Protein AF-A0A1V5TRN1-F1 (afdb_monomer_lite)

Radius of gyration: 13.3 Å; chains: 1; bounding box: 21×24×41 Å

Foldseek 3Di:
DDDDVQKDWDWDDDPFFIKIKIFHQAQAKDKDAAPDQPDKDWPDWQPWDADPRMTIHHHGIMTIITRDGRPPDDPDD

Secondary structure (DSSP, 8-state):
-EEETTEEEEEEEETTEEEEEEEE-SSS-EEEEPTT-SS-EEEEESSEEEETTEEEE-TTEEEEEEEEE--------

Structure (mmCIF, N/CA/C/O backbone):
data_AF-A0A1V5TRN1-F1
#
_entry.id   AF-A0A1V5TRN1-F1
#
loop_
_atom_site.group_PDB
_atom_site.id
_atom_site.type_symbol
_atom_site.label_atom_id
_atom_site.label_alt_id
_atom_site.label_comp_id
_atom_site.label_asym_id
_atom_site.label_entity_id
_atom_site.label_seq_id
_atom_site.pdbx_PDB_ins_code
_atom_site.Cartn_x
_atom_site.Cartn_y
_atom_site.Cartn_z
_atom_site.occupancy
_atom_site.B_iso_or_equiv
_atom_site.auth_seq_id
_atom_site.auth_comp_id
_atom_site.auth_asym_id
_atom_site.auth_atom_id
_atom_site.pdbx_PDB_model_num
ATOM 1 N N . MET A 1 1 ? -13.055 -2.214 -0.912 1.00 68.19 1 MET A N 1
ATOM 2 C CA . MET A 1 1 ? -11.893 -2.745 -1.652 1.00 68.19 1 MET A CA 1
ATOM 3 C C . MET A 1 1 ? -11.811 -1.971 -2.950 1.00 68.19 1 MET A C 1
ATOM 5 O O . MET A 1 1 ? -12.84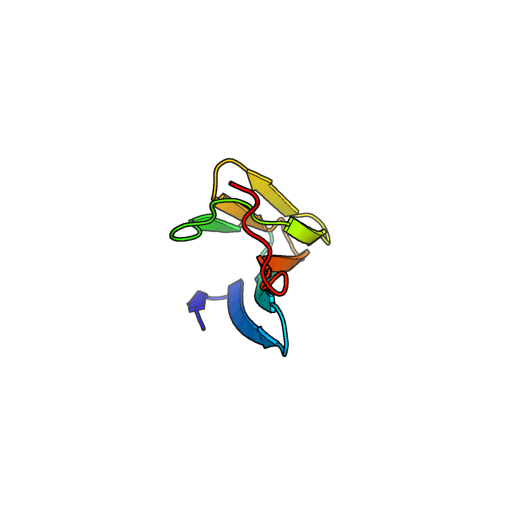3 -1.800 -3.582 1.00 68.19 1 MET A O 1
ATOM 9 N N . PHE A 1 2 ? -10.635 -1.456 -3.283 1.00 79.31 2 PHE A N 1
ATOM 10 C CA . PHE A 1 2 ? -10.326 -0.775 -4.535 1.00 79.31 2 PHE A CA 1
ATOM 11 C C . PHE A 1 2 ? -9.175 -1.539 -5.186 1.00 79.31 2 PHE A C 1
ATOM 13 O O . PHE A 1 2 ? -8.192 -1.840 -4.514 1.00 79.31 2 PHE A O 1
ATOM 20 N N . ALA A 1 3 ? -9.314 -1.896 -6.455 1.00 83.12 3 ALA A N 1
ATOM 21 C CA . ALA A 1 3 ? -8.255 -2.520 -7.229 1.00 83.12 3 ALA A CA 1
ATOM 22 C C . ALA A 1 3 ? -8.237 -1.873 -8.612 1.00 83.12 3 ALA A C 1
ATOM 24 O O . ALA A 1 3 ? -9.298 -1.663 -9.200 1.00 83.12 3 ALA A O 1
ATOM 25 N N . ASP A 1 4 ? -7.045 -1.551 -9.094 1.00 82.56 4 ASP A N 1
ATOM 26 C CA . ASP A 1 4 ? -6.807 -0.956 -10.404 1.00 82.56 4 ASP A CA 1
ATOM 27 C C . ASP A 1 4 ? -5.567 -1.615 -11.011 1.00 82.56 4 ASP A C 1
ATOM 29 O O . ASP A 1 4 ? -4.438 -1.343 -10.601 1.00 82.56 4 ASP A O 1
ATOM 33 N N . GLY A 1 5 ? -5.798 -2.554 -11.931 1.00 87.81 5 GLY A N 1
ATOM 34 C CA . GLY A 1 5 ? -4.749 -3.363 -12.546 1.00 87.81 5 GLY A CA 1
ATOM 35 C C . GLY A 1 5 ? -3.911 -4.130 -11.519 1.00 87.81 5 GLY A C 1
ATOM 36 O O . GLY A 1 5 ? -4.387 -5.061 -10.872 1.00 87.81 5 GLY A O 1
ATOM 37 N N . ASP A 1 6 ? -2.649 -3.732 -11.404 1.00 92.62 6 ASP A N 1
ATOM 38 C CA . ASP A 1 6 ? -1.611 -4.293 -10.535 1.00 92.62 6 ASP A CA 1
ATOM 39 C C . ASP A 1 6 ? -1.540 -3.633 -9.145 1.00 92.62 6 ASP A C 1
ATOM 41 O O . ASP A 1 6 ? -0.662 -3.948 -8.340 1.00 92.62 6 ASP A O 1
ATOM 45 N N . PHE A 1 7 ? -2.478 -2.740 -8.833 1.00 94.19 7 PHE A N 1
ATOM 46 C CA . PHE A 1 7 ? -2.620 -2.117 -7.526 1.00 94.19 7 PHE A CA 1
ATOM 47 C C . PHE A 1 7 ? -3.889 -2.591 -6.813 1.00 94.19 7 PHE A C 1
ATOM 49 O O . PHE A 1 7 ? -4.969 -2.655 -7.401 1.00 94.19 7 PHE A O 1
ATOM 56 N N . GLY A 1 8 ? -3.782 -2.862 -5.511 1.00 93.50 8 GLY A N 1
ATOM 57 C CA . GLY A 1 8 ? -4.917 -3.243 -4.677 1.00 93.50 8 GLY A CA 1
ATOM 58 C C . GLY A 1 8 ? -4.862 -2.614 -3.294 1.00 93.50 8 GLY A C 1
ATOM 59 O O . GLY A 1 8 ? -3.826 -2.618 -2.636 1.00 93.50 8 GLY A O 1
ATOM 60 N N . ALA A 1 9 ? -6.002 -2.118 -2.821 1.00 92.62 9 ALA A N 1
ATOM 61 C CA . ALA A 1 9 ? -6.164 -1.603 -1.474 1.00 92.62 9 ALA A CA 1
ATOM 62 C C . ALA A 1 9 ? -7.504 -2.018 -0.854 1.00 92.62 9 ALA A C 1
ATOM 64 O O . ALA A 1 9 ? -8.565 -2.021 -1.487 1.00 92.62 9 ALA A O 1
ATOM 65 N N . PHE A 1 10 ? -7.490 -2.355 0.429 1.00 91.81 10 PHE A N 1
ATOM 66 C CA . PHE A 1 10 ? -8.701 -2.685 1.168 1.00 91.81 10 PHE A CA 1
ATOM 67 C C . PHE A 1 10 ? -8.588 -2.268 2.625 1.00 91.81 10 PHE A C 1
ATOM 69 O O . PHE A 1 10 ? -7.506 -2.228 3.204 1.00 91.81 10 PHE A O 1
ATOM 76 N N . THR A 1 11 ? -9.735 -1.970 3.227 1.00 91.56 11 THR A N 1
ATOM 77 C CA . THR A 1 11 ? -9.812 -1.677 4.651 1.00 91.56 11 THR A CA 1
ATOM 78 C C . THR A 1 11 ? -10.182 -2.921 5.447 1.00 91.56 11 THR A C 1
ATOM 80 O O . THR A 1 11 ? -10.881 -3.816 4.961 1.00 91.56 11 THR A O 1
ATOM 83 N N . ARG A 1 12 ? -9.718 -2.983 6.693 1.00 91.38 12 ARG A N 1
ATOM 84 C CA . ARG A 1 12 ? -10.111 -3.993 7.677 1.00 91.38 12 ARG A CA 1
ATOM 85 C C . ARG A 1 12 ? -10.481 -3.311 8.979 1.00 91.38 12 ARG A C 1
ATOM 87 O O . ARG A 1 12 ? -9.686 -2.559 9.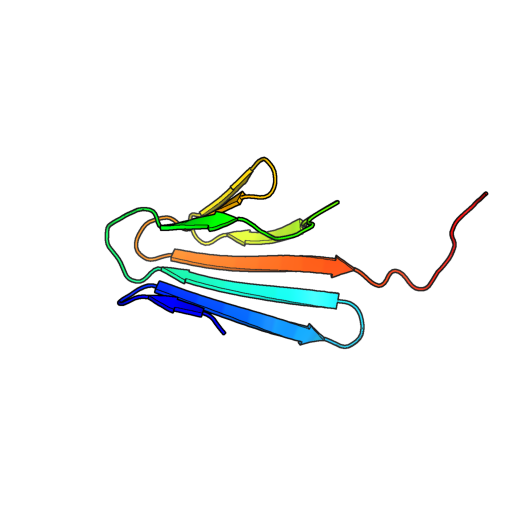534 1.00 91.38 12 ARG A O 1
ATOM 94 N N . ALA A 1 13 ? -11.678 -3.608 9.470 1.00 90.31 13 ALA A N 1
ATOM 95 C CA . ALA A 1 13 ? -12.036 -3.317 10.847 1.00 90.31 13 ALA A CA 1
ATOM 96 C C . ALA A 1 13 ? -11.390 -4.373 11.754 1.00 90.31 13 ALA A C 1
ATOM 98 O O . ALA A 1 13 ? -11.552 -5.577 11.541 1.00 90.31 13 ALA A O 1
ATOM 99 N N . CYS A 1 14 ? -10.642 -3.911 12.746 1.00 86.88 14 CYS A N 1
ATOM 100 C CA . CYS A 1 14 ? -10.046 -4.707 13.810 1.00 86.88 14 CYS A CA 1
ATOM 101 C C . CYS A 1 14 ? -10.637 -4.242 15.155 1.00 86.88 14 CYS A C 1
ATOM 103 O O . CYS A 1 14 ? -11.171 -3.136 15.220 1.00 86.88 14 CYS A O 1
ATOM 105 N N . PRO A 1 15 ? -10.523 -5.024 16.246 1.00 86.44 15 PRO A N 1
ATOM 106 C CA . PRO A 1 15 ? -11.227 -4.748 17.506 1.00 86.44 15 PRO A CA 1
ATOM 107 C C . PRO A 1 15 ? -11.032 -3.360 18.147 1.00 86.44 15 PRO A C 1
ATOM 109 O O . PRO A 1 15 ? -11.776 -3.032 19.061 1.00 86.44 15 PRO A O 1
ATOM 112 N N . ARG A 1 16 ? -10.050 -2.554 17.717 1.00 86.06 16 ARG A N 1
ATOM 113 C CA . ARG A 1 16 ? -9.800 -1.183 18.216 1.00 86.06 16 ARG A CA 1
ATOM 114 C C . ARG A 1 16 ? -9.262 -0.219 17.160 1.00 86.06 16 ARG A C 1
ATOM 116 O O . ARG A 1 16 ? -8.800 0.867 17.485 1.00 86.06 16 ARG A O 1
ATOM 123 N N . GLN A 1 17 ? -9.233 -0.640 15.904 1.00 87.69 17 GLN A N 1
ATOM 124 C CA . GLN A 1 17 ? -8.593 0.146 14.862 1.00 87.69 17 GLN A CA 1
ATOM 125 C C . GLN A 1 17 ? -9.171 -0.198 13.505 1.00 87.69 17 GLN A C 1
ATOM 127 O O . GLN A 1 17 ? -9.640 -1.315 13.267 1.00 87.69 17 GLN A O 1
ATOM 132 N N . LYS A 1 18 ? -9.082 0.756 12.593 1.00 89.50 18 LYS A N 1
ATOM 133 C CA . LYS A 1 18 ? -9.374 0.545 11.186 1.00 89.50 18 LYS A CA 1
ATOM 134 C C . LYS A 1 18 ? -8.064 0.595 10.426 1.00 89.50 18 LYS A C 1
ATOM 136 O O . LYS A 1 18 ? -7.349 1.585 10.493 1.00 89.50 18 LYS A O 1
ATOM 141 N N . LEU A 1 19 ? -7.749 -0.478 9.715 1.00 90.81 19 LEU A N 1
ATOM 142 C CA . LEU A 1 19 ? -6.548 -0.562 8.898 1.00 90.81 19 LEU A CA 1
ATOM 143 C C . LEU A 1 19 ? -6.889 -0.359 7.431 1.00 90.81 19 LEU A C 1
ATOM 145 O O . LEU A 1 19 ? -7.938 -0.805 6.967 1.00 90.81 19 LEU A O 1
ATOM 149 N N . LEU A 1 20 ? -5.965 0.243 6.702 1.00 91.62 20 LEU A N 1
ATOM 150 C CA . LEU A 1 20 ? -5.850 0.187 5.259 1.00 91.62 20 LEU A CA 1
ATOM 151 C C . LEU A 1 20 ? -4.632 -0.665 4.916 1.00 91.62 20 LEU A C 1
ATOM 153 O O . LEU A 1 20 ? -3.526 -0.396 5.377 1.00 91.62 20 LEU A O 1
ATOM 157 N N . VAL A 1 21 ? -4.847 -1.672 4.083 1.00 93.19 21 VAL A N 1
ATOM 158 C CA . VAL A 1 21 ? -3.785 -2.472 3.481 1.00 93.19 21 VAL A CA 1
ATOM 159 C C . VAL A 1 21 ? -3.726 -2.101 2.011 1.00 93.19 21 VAL A C 1
ATOM 161 O O . VAL A 1 21 ? -4.757 -2.135 1.339 1.00 93.19 21 VAL A O 1
ATOM 164 N N . ALA A 1 22 ? -2.542 -1.742 1.525 1.00 93.88 22 ALA A N 1
ATOM 165 C CA . ALA A 1 22 ? -2.293 -1.428 0.125 1.00 93.88 22 ALA A CA 1
ATOM 166 C C . ALA A 1 22 ? -1.100 -2.237 -0.386 1.00 93.88 22 ALA A C 1
ATOM 168 O O . ALA A 1 22 ? -0.105 -2.386 0.321 1.00 93.88 22 ALA A O 1
ATOM 169 N N . ALA A 1 23 ? -1.203 -2.749 -1.605 1.00 95.00 23 ALA A N 1
ATOM 170 C CA . ALA A 1 23 ? -0.139 -3.449 -2.303 1.00 95.00 23 ALA A CA 1
ATOM 171 C C . ALA A 1 23 ? -0.032 -2.898 -3.725 1.00 95.00 23 ALA A C 1
ATOM 173 O O . ALA A 1 23 ? -1.033 -2.783 -4.436 1.00 95.00 23 ALA A O 1
ATOM 174 N N . ASN A 1 24 ? 1.188 -2.552 -4.119 1.00 95.75 24 ASN A N 1
ATOM 175 C CA . ASN A 1 24 ? 1.528 -2.089 -5.450 1.00 95.75 24 ASN A CA 1
ATOM 176 C C . ASN A 1 24 ? 2.446 -3.113 -6.112 1.00 95.75 24 ASN A C 1
ATOM 178 O O . ASN A 1 24 ? 3.612 -3.224 -5.741 1.00 95.75 24 ASN A O 1
ATOM 182 N N . CYS A 1 25 ? 1.922 -3.836 -7.095 1.00 95.75 25 CYS A N 1
ATOM 183 C CA . CYS A 1 25 ? 2.675 -4.808 -7.882 1.00 95.75 25 CYS A CA 1
ATOM 184 C C . CYS A 1 25 ? 3.179 -4.228 -9.216 1.00 95.75 25 CYS A C 1
ATOM 186 O O . CYS A 1 25 ? 3.619 -4.995 -10.069 1.00 95.75 25 CYS A O 1
ATOM 188 N N . SER A 1 26 ? 3.104 -2.905 -9.400 1.00 94.19 26 SER A N 1
ATOM 189 C CA . SER A 1 26 ? 3.638 -2.202 -10.571 1.00 94.19 26 SER A CA 1
ATOM 190 C C . SER A 1 26 ? 5.085 -1.747 -10.362 1.00 94.19 26 SER A C 1
ATOM 192 O O . SER A 1 26 ? 5.576 -1.670 -9.232 1.00 94.19 26 SER A O 1
ATOM 194 N N . ASP A 1 27 ? 5.745 -1.372 -11.457 1.00 95.12 27 ASP A N 1
ATOM 195 C CA . ASP A 1 27 ? 7.059 -0.718 -11.471 1.00 95.12 27 ASP A CA 1
ATOM 196 C C . ASP A 1 27 ? 7.001 0.802 -11.217 1.00 95.12 27 ASP A C 1
ATOM 198 O O . ASP A 1 27 ? 8.030 1.479 -11.201 1.00 95.12 27 ASP A O 1
ATOM 202 N N . SER A 1 28 ? 5.801 1.339 -11.000 1.00 94.12 28 SER A N 1
ATOM 203 C CA . SER A 1 28 ? 5.519 2.767 -10.906 1.00 94.12 28 SER A CA 1
ATOM 204 C C . SER A 1 28 ? 4.951 3.121 -9.532 1.00 94.12 28 SER A C 1
ATOM 206 O O . SER A 1 28 ? 4.365 2.288 -8.846 1.00 94.12 28 SER A O 1
ATOM 208 N N . VAL A 1 29 ? 5.097 4.372 -9.088 1.00 94.38 29 VAL A N 1
ATOM 209 C CA . VAL A 1 29 ? 4.475 4.817 -7.827 1.00 94.38 29 VAL A CA 1
ATOM 210 C C . VAL A 1 29 ? 2.959 4.915 -8.008 1.00 94.38 29 VAL A C 1
ATOM 212 O O . VAL A 1 29 ? 2.476 5.550 -8.945 1.00 94.38 29 VAL A O 1
ATOM 215 N N . ARG A 1 30 ? 2.198 4.342 -7.072 1.00 93.62 30 ARG A N 1
ATOM 216 C CA . ARG A 1 30 ? 0.737 4.483 -7.006 1.00 93.62 30 ARG A CA 1
ATOM 217 C C . ARG A 1 30 ? 0.363 5.409 -5.861 1.00 93.62 30 ARG A C 1
ATOM 219 O O . ARG A 1 30 ? 0.811 5.210 -4.734 1.00 93.62 30 ARG A O 1
ATOM 226 N N . ALA A 1 31 ? -0.466 6.413 -6.142 1.00 91.50 31 ALA A N 1
ATOM 227 C CA . ALA A 1 31 ? -0.872 7.398 -5.148 1.00 91.50 31 ALA A CA 1
ATOM 228 C C . ALA A 1 31 ? -2.386 7.595 -5.109 1.00 91.50 31 ALA A C 1
ATOM 230 O O . ALA A 1 31 ? -3.031 7.741 -6.146 1.00 91.50 31 ALA A O 1
ATOM 231 N N . PHE A 1 32 ? -2.951 7.663 -3.906 1.00 88.75 32 PHE A N 1
ATOM 232 C CA . PHE A 1 32 ? -4.387 7.853 -3.704 1.00 88.75 32 PHE A CA 1
ATOM 233 C C . PHE A 1 32 ? -4.663 8.615 -2.405 1.00 88.75 32 PHE A C 1
ATOM 235 O O . PHE A 1 32 ? -3.883 8.565 -1.454 1.00 88.75 32 PHE A O 1
ATOM 242 N N . GLY A 1 33 ? -5.751 9.384 -2.398 1.00 87.50 33 GLY A N 1
ATOM 243 C CA . GLY A 1 33 ? -6.166 10.162 -1.232 1.00 87.50 33 GLY A CA 1
ATOM 244 C C . GLY A 1 33 ? -6.870 9.294 -0.194 1.00 87.50 33 GLY A C 1
ATOM 245 O O . GLY A 1 33 ? -7.597 8.364 -0.547 1.00 87.50 33 GLY A O 1
ATOM 246 N N . LEU A 1 34 ? -6.678 9.624 1.079 1.00 82.25 34 LEU A N 1
ATOM 247 C CA . LEU A 1 34 ? -7.459 9.084 2.182 1.00 82.25 34 LEU A CA 1
ATOM 248 C C . LEU A 1 34 ? -8.565 10.083 2.513 1.00 82.25 34 LEU A C 1
ATOM 250 O O . LEU A 1 34 ? -8.252 11.209 2.910 1.00 82.25 34 LEU A O 1
ATOM 254 N N . PRO A 1 35 ? -9.845 9.715 2.343 1.00 63.69 35 PRO A N 1
ATOM 255 C CA . PRO A 1 35 ? -10.919 10.554 2.835 1.00 63.69 35 PRO A CA 1
ATOM 256 C C . PRO A 1 35 ? -10.778 10.621 4.361 1.00 63.69 35 PRO A C 1
ATOM 258 O O . PRO A 1 35 ? -10.865 9.598 5.034 1.00 63.69 35 PRO A O 1
ATOM 261 N N . GLU A 1 36 ? -10.514 11.825 4.871 1.00 59.47 36 GLU A N 1
ATOM 262 C CA . GLU A 1 36 ? -10.641 12.185 6.291 1.00 59.47 36 GLU A CA 1
ATOM 263 C C . GLU A 1 36 ? -9.573 11.644 7.252 1.00 59.47 36 GLU A C 1
ATOM 265 O O . GLU A 1 36 ? -9.864 11.404 8.420 1.00 59.47 36 GLU A O 1
ATOM 270 N N . CYS A 1 37 ? -8.312 11.506 6.828 1.00 60.41 37 CYS A N 1
ATOM 271 C CA . CYS A 1 37 ? -7.284 11.133 7.801 1.00 60.41 37 CYS A CA 1
ATOM 272 C C . CYS A 1 37 ? -6.803 12.317 8.655 1.00 60.41 37 CYS A C 1
ATOM 274 O O . CYS A 1 37 ? -5.819 12.978 8.327 1.00 60.41 37 CYS A O 1
ATOM 276 N N . GLY A 1 38 ? -7.492 12.560 9.774 1.00 57.91 38 GLY A N 1
ATOM 277 C CA . GLY A 1 38 ? -7.099 13.519 10.818 1.00 57.91 38 GLY A CA 1
ATOM 278 C C . GLY A 1 38 ? -5.877 13.097 11.652 1.00 57.91 38 GLY A C 1
ATOM 279 O O . GLY A 1 38 ? -5.478 13.828 12.553 1.00 57.91 38 GLY A O 1
ATOM 280 N N . GLY A 1 39 ? -5.282 11.935 11.358 1.00 65.19 39 GLY A N 1
ATOM 281 C CA . GLY A 1 39 ? -4.124 11.381 12.059 1.00 65.19 39 GLY A CA 1
ATOM 282 C C . GLY A 1 39 ? -3.875 9.924 11.669 1.00 65.19 39 GLY A C 1
ATOM 283 O O . GLY A 1 39 ? -4.176 9.019 12.437 1.00 65.19 39 GLY A O 1
ATOM 284 N N . CYS A 1 40 ? -3.363 9.690 10.458 1.00 77.62 40 CYS A N 1
ATOM 285 C CA . CYS A 1 40 ? -2.993 8.347 10.000 1.00 77.62 40 CYS A CA 1
ATOM 286 C C . CYS A 1 40 ? -1.637 7.938 10.569 1.00 77.62 40 CYS A C 1
ATOM 288 O O . CYS A 1 40 ? -0.667 8.679 10.410 1.00 77.62 40 CYS A O 1
ATOM 290 N N . ASN A 1 41 ? -1.535 6.719 11.099 1.00 85.94 41 ASN A N 1
ATOM 291 C CA . ASN A 1 41 ? -0.251 6.145 11.498 1.00 85.94 41 ASN A CA 1
ATOM 292 C C . ASN A 1 41 ? 0.190 5.077 10.499 1.00 85.94 41 ASN A C 1
ATOM 294 O O . ASN A 1 41 ? -0.525 4.111 10.228 1.00 85.94 41 ASN A O 1
ATOM 298 N N . VAL A 1 42 ? 1.398 5.219 9.959 1.00 87.25 42 VAL A N 1
ATOM 299 C CA . VAL A 1 42 ? 2.007 4.180 9.123 1.00 87.25 42 VAL A CA 1
ATOM 300 C C . VAL A 1 42 ? 2.559 3.092 10.038 1.00 87.25 42 VAL A C 1
ATOM 302 O O . VAL A 1 42 ? 3.538 3.311 10.745 1.00 87.25 42 VAL A O 1
ATOM 305 N N . LEU A 1 43 ? 1.928 1.918 10.030 1.00 87.81 43 LEU A N 1
ATOM 306 C CA . LEU A 1 43 ? 2.363 0.776 10.841 1.00 87.81 43 LEU A CA 1
ATOM 307 C C . LEU A 1 43 ? 3.462 -0.027 10.140 1.00 87.81 43 LEU A C 1
ATOM 309 O O . LEU A 1 43 ? 4.360 -0.559 10.786 1.00 87.81 43 LEU A O 1
ATOM 313 N N . MET A 1 44 ? 3.383 -0.127 8.811 1.00 87.69 44 MET A N 1
ATOM 314 C CA . MET A 1 44 ? 4.381 -0.789 7.976 1.00 87.69 44 MET A CA 1
ATOM 315 C C . MET A 1 44 ? 4.452 -0.101 6.616 1.00 87.69 44 MET A C 1
ATOM 317 O O . MET A 1 44 ? 3.423 0.108 5.972 1.00 87.69 44 MET A O 1
ATOM 321 N N . ALA A 1 45 ? 5.669 0.197 6.167 1.00 83.56 45 ALA A N 1
ATOM 322 C CA . ALA A 1 45 ? 5.935 0.748 4.847 1.00 83.56 45 ALA A CA 1
ATOM 323 C C . ALA A 1 45 ? 7.090 0.001 4.180 1.00 83.56 45 ALA A C 1
ATOM 325 O O . ALA A 1 45 ? 8.258 0.303 4.410 1.00 83.56 45 ALA A O 1
ATOM 326 N N . GLY A 1 46 ? 6.764 -0.954 3.312 1.00 83.56 46 GLY A N 1
ATOM 327 C CA . GLY A 1 46 ? 7.739 -1.645 2.469 1.00 83.56 46 GLY A CA 1
ATOM 328 C C . GLY A 1 46 ? 8.181 -0.815 1.260 1.00 83.56 46 GLY A C 1
ATOM 329 O O . GLY A 1 46 ? 8.255 -1.368 0.173 1.00 83.56 46 GLY A O 1
ATOM 330 N N . GLY A 1 47 ? 8.410 0.496 1.422 1.00 86.38 47 GLY A N 1
ATOM 331 C CA . GLY A 1 47 ? 8.767 1.410 0.323 1.00 86.38 47 GLY A CA 1
ATOM 332 C C . GLY A 1 47 ? 7.688 2.429 -0.059 1.00 86.38 47 GLY A C 1
ATOM 333 O O . GLY A 1 47 ? 7.593 2.814 -1.221 1.00 86.38 47 GLY A O 1
ATOM 334 N N . GLY A 1 48 ? 6.863 2.865 0.894 1.00 90.56 48 GLY A N 1
ATOM 335 C CA . GLY A 1 48 ? 5.865 3.912 0.670 1.00 90.56 48 GLY A CA 1
ATOM 336 C C . GLY A 1 48 ? 5.802 4.936 1.801 1.00 90.56 48 GLY A C 1
ATOM 337 O O . GLY A 1 48 ? 6.407 4.743 2.855 1.00 90.56 48 GLY A O 1
ATOM 338 N N . SER A 1 49 ? 5.069 6.023 1.587 1.00 91.50 49 SER A N 1
ATOM 339 C CA . SER A 1 49 ? 4.880 7.105 2.558 1.00 91.50 49 SER A CA 1
ATOM 340 C C . SER A 1 49 ? 3.420 7.554 2.618 1.00 91.50 49 SER A C 1
ATOM 342 O O . SER A 1 49 ? 2.600 7.223 1.757 1.00 91.50 49 SER A O 1
ATOM 344 N N . VAL A 1 50 ? 3.079 8.290 3.677 1.00 89.56 50 VAL A N 1
ATOM 345 C CA . VAL A 1 50 ? 1.806 9.008 3.787 1.00 89.56 50 VAL A CA 1
ATOM 346 C C . VAL A 1 50 ? 2.122 10.468 4.056 1.00 89.56 50 VAL A C 1
ATOM 348 O O . VAL A 1 50 ? 2.763 10.789 5.052 1.00 89.56 50 VAL A O 1
ATOM 351 N N . GLU A 1 51 ? 1.676 11.349 3.168 1.00 86.88 51 GLU A N 1
ATOM 352 C CA . GLU A 1 51 ? 1.965 12.782 3.224 1.00 86.88 51 GLU A CA 1
ATOM 353 C C . GLU A 1 51 ? 0.687 13.557 2.906 1.00 86.88 51 GLU A C 1
ATOM 355 O O . GLU A 1 51 ? 0.028 13.295 1.899 1.00 86.88 51 GLU A O 1
ATOM 360 N N . ASN A 1 52 ? 0.317 14.506 3.772 1.00 84.56 52 ASN A N 1
ATOM 361 C CA . ASN A 1 52 ? -0.840 15.391 3.578 1.00 84.56 52 ASN A CA 1
ATOM 362 C C . ASN A 1 52 ? -2.147 14.645 3.227 1.00 84.56 52 ASN A C 1
ATOM 364 O O . ASN A 1 52 ? -2.876 15.037 2.317 1.00 84.56 52 ASN A O 1
ATOM 368 N N . GLY A 1 53 ? -2.427 13.533 3.919 1.00 84.31 53 GLY A N 1
ATOM 369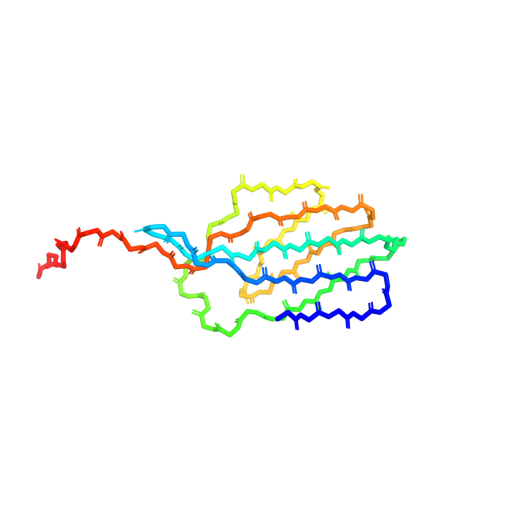 C CA . GLY A 1 53 ? -3.631 12.723 3.691 1.00 84.31 53 GLY A CA 1
ATOM 370 C C . GLY A 1 53 ? -3.604 11.886 2.407 1.00 84.31 53 GLY A C 1
ATOM 371 O O . GLY A 1 53 ? -4.632 11.347 2.001 1.00 84.31 53 GLY A O 1
ATOM 372 N N . ARG A 1 54 ? -2.445 11.755 1.755 1.00 88.62 54 ARG A N 1
ATOM 373 C CA . ARG A 1 54 ? -2.260 10.945 0.551 1.00 88.62 54 ARG A CA 1
ATOM 374 C C . ARG A 1 54 ? -1.285 9.810 0.816 1.00 88.62 54 ARG A C 1
ATOM 376 O O . ARG A 1 54 ? -0.245 10.017 1.430 1.00 88.62 54 ARG A O 1
ATOM 383 N N . VAL A 1 55 ? -1.620 8.617 0.340 1.00 90.19 55 VAL A N 1
ATOM 384 C CA . VAL A 1 55 ? -0.730 7.453 0.370 1.00 90.19 55 VAL A CA 1
ATOM 385 C C . VAL A 1 55 ? 0.070 7.418 -0.919 1.00 90.19 55 VAL A C 1
ATOM 387 O O . VAL A 1 55 ? -0.508 7.569 -1.994 1.00 90.19 55 VAL A O 1
ATOM 390 N N . PHE A 1 56 ? 1.369 7.167 -0.804 1.00 93.06 56 PHE A N 1
ATOM 391 C CA . PHE A 1 56 ? 2.286 6.917 -1.908 1.00 93.06 56 PHE A CA 1
ATOM 392 C C . PHE A 1 56 ? 2.884 5.523 -1.728 1.00 93.06 56 PHE A C 1
ATOM 394 O O . PHE A 1 56 ? 3.726 5.308 -0.862 1.00 93.06 56 PHE A O 1
ATOM 401 N N . CYS A 1 57 ? 2.438 4.561 -2.529 1.00 94.56 57 CYS A N 1
ATOM 402 C CA . CYS A 1 57 ? 2.949 3.196 -2.515 1.00 94.56 57 CYS A CA 1
ATOM 403 C C . CYS A 1 57 ? 4.001 3.065 -3.624 1.00 94.56 57 CYS A C 1
ATOM 405 O O . CYS A 1 57 ? 3.663 3.160 -4.807 1.00 94.56 57 CYS A O 1
ATOM 407 N N . GLY A 1 58 ? 5.274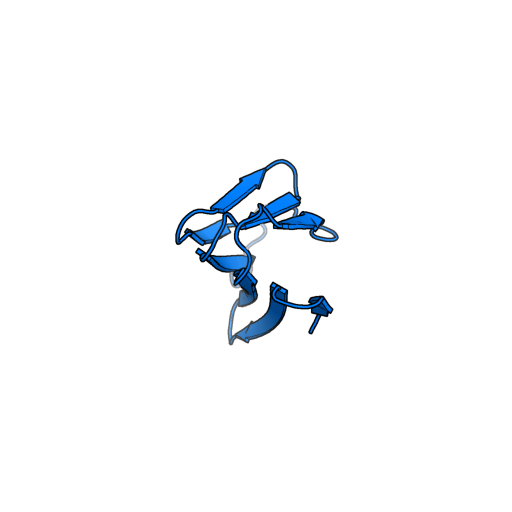 2.881 -3.263 1.00 95.88 58 GLY A N 1
ATOM 408 C CA . GLY A 1 58 ? 6.360 2.730 -4.233 1.00 95.88 58 GLY A CA 1
ATOM 409 C C . GLY A 1 58 ? 6.241 1.462 -5.090 1.00 95.88 58 GLY A C 1
ATOM 410 O O . GLY A 1 58 ? 5.368 0.627 -4.832 1.00 95.88 58 GLY A O 1
ATOM 411 N N . PRO A 1 59 ? 7.093 1.301 -6.112 1.00 96.06 59 PRO A N 1
ATOM 412 C CA . PRO A 1 59 ? 7.116 0.103 -6.949 1.00 96.06 59 PRO A CA 1
ATOM 413 C C . PRO A 1 59 ? 7.304 -1.176 -6.126 1.00 96.06 59 PRO A C 1
ATOM 415 O O . PRO A 1 59 ? 8.107 -1.182 -5.193 1.00 96.06 59 PRO A O 1
ATOM 418 N N . TYR A 1 60 ? 6.589 -2.247 -6.476 1.00 95.75 60 TYR A N 1
ATOM 419 C CA . TYR A 1 60 ? 6.699 -3.570 -5.839 1.00 95.75 60 TYR A CA 1
ATOM 420 C C . TYR A 1 60 ? 6.691 -3.537 -4.295 1.00 95.75 60 TYR A C 1
ATOM 422 O O . TYR A 1 60 ? 7.508 -4.186 -3.640 1.00 95.75 60 TYR A O 1
ATOM 430 N N . SER A 1 61 ? 5.774 -2.764 -3.707 1.00 95.38 61 SER A N 1
ATOM 431 C CA . SER A 1 61 ? 5.714 -2.506 -2.261 1.00 95.38 61 SER A CA 1
ATOM 432 C C . SER A 1 61 ? 4.353 -2.827 -1.644 1.00 95.38 61 SER A C 1
ATOM 434 O O . SER A 1 61 ? 3.345 -2.984 -2.334 1.00 95.38 61 SER A O 1
ATOM 436 N N . ALA A 1 62 ? 4.315 -2.893 -0.312 1.00 95.00 62 ALA A N 1
ATOM 437 C CA . ALA A 1 62 ? 3.080 -2.980 0.455 1.00 95.00 62 ALA A CA 1
ATOM 438 C C . ALA A 1 62 ? 3.120 -2.069 1.685 1.00 95.00 62 ALA A C 1
ATOM 440 O O . ALA A 1 62 ? 4.182 -1.806 2.262 1.00 95.00 62 ALA A O 1
ATOM 441 N N . MET A 1 63 ? 1.943 -1.606 2.097 1.00 94.38 63 MET A N 1
ATOM 442 C CA . MET A 1 63 ? 1.754 -0.734 3.248 1.00 94.38 63 MET A CA 1
ATOM 443 C C . MET A 1 63 ? 0.590 -1.199 4.117 1.00 94.38 63 MET A C 1
ATOM 445 O O . MET A 1 63 ? -0.438 -1.663 3.616 1.00 94.38 63 MET A O 1
ATOM 449 N N . ILE A 1 64 ? 0.742 -1.002 5.426 1.00 93.94 64 ILE A N 1
ATOM 450 C CA . ILE A 1 64 ? -0.339 -1.109 6.407 1.00 93.94 64 ILE A CA 1
ATOM 451 C C . ILE A 1 64 ? -0.419 0.222 7.146 1.00 93.94 64 ILE A C 1
ATOM 453 O O . ILE A 1 64 ? 0.549 0.657 7.772 1.00 93.94 64 ILE A O 1
ATOM 457 N N . ILE A 1 65 ? -1.579 0.864 7.064 1.00 91.62 65 ILE A N 1
ATOM 458 C CA . ILE A 1 65 ? -1.838 2.191 7.623 1.00 91.62 65 ILE A CA 1
ATOM 459 C C . ILE A 1 65 ? -3.014 2.076 8.592 1.00 91.62 65 ILE A C 1
ATOM 461 O O . ILE A 1 65 ? -4.047 1.505 8.252 1.00 91.62 65 ILE A O 1
ATOM 465 N N . GLU A 1 66 ? -2.864 2.606 9.798 1.00 90.38 66 GLU A N 1
ATOM 466 C CA . GLU A 1 66 ? -3.958 2.809 10.746 1.00 90.38 66 GLU A CA 1
ATOM 467 C C . GLU A 1 66 ? -4.703 4.091 10.351 1.00 90.38 66 GLU A C 1
ATOM 469 O O . GLU A 1 66 ? -4.109 5.166 10.314 1.00 90.38 66 GLU A O 1
ATOM 474 N N . LEU A 1 67 ? -5.982 3.952 9.992 1.00 87.19 67 LEU A N 1
ATOM 475 C CA . LEU A 1 67 ? -6.862 5.055 9.597 1.00 87.19 67 LEU A CA 1
ATOM 476 C C . LEU A 1 67 ? -7.531 5.705 10.808 1.00 87.19 67 LEU A C 1
ATOM 478 O O . LEU A 1 67 ? -7.581 6.921 10.895 1.00 87.19 67 LEU A O 1
ATOM 482 N N . ASP A 1 68 ? -8.028 4.874 11.724 1.00 81.12 68 ASP A N 1
ATOM 483 C CA . ASP A 1 68 ? -8.688 5.301 12.953 1.00 81.12 68 ASP A CA 1
ATOM 484 C C . ASP A 1 68 ? -8.196 4.419 14.089 1.00 81.12 68 ASP A C 1
ATOM 486 O O . ASP A 1 68 ? -8.227 3.186 13.976 1.00 81.12 68 ASP A O 1
ATOM 490 N N . ARG A 1 69 ? -7.814 5.045 15.197 1.00 71.06 69 ARG A N 1
ATOM 491 C CA . ARG A 1 69 ? -7.544 4.364 16.455 1.00 71.06 69 ARG A CA 1
ATOM 492 C C . ARG A 1 69 ? -8.693 4.654 17.410 1.00 71.06 69 ARG A C 1
ATOM 494 O O . ARG A 1 69 ? -8.929 5.799 17.778 1.00 71.06 69 ARG A O 1
ATOM 501 N N . GLN A 1 70 ? -9.424 3.619 17.812 1.00 64.44 70 GLN A N 1
ATOM 502 C CA . GLN A 1 70 ? -10.355 3.734 18.927 1.00 64.44 70 GLN A CA 1
ATOM 503 C C . GLN A 1 70 ? -9.539 3.647 20.213 1.00 64.44 70 GLN A C 1
ATOM 505 O O . GLN A 1 70 ? -9.423 2.584 20.828 1.00 64.44 70 GLN A O 1
ATOM 510 N N . ASP A 1 71 ? -8.933 4.765 20.604 1.00 58.28 71 ASP A N 1
ATOM 511 C CA . ASP A 1 71 ? -8.529 4.921 21.991 1.00 58.28 71 ASP A CA 1
ATOM 512 C C . ASP A 1 71 ? -9.821 4.916 22.816 1.00 58.28 71 ASP A C 1
ATOM 514 O O . ASP A 1 71 ? -10.711 5.747 22.625 1.00 58.28 71 ASP A O 1
ATOM 518 N N . GLY A 1 72 ? -9.976 3.892 23.662 1.00 52.56 72 GLY A N 1
ATOM 519 C CA . GLY A 1 72 ? -11.075 3.825 24.620 1.00 52.56 72 GLY A CA 1
ATOM 520 C C . GLY A 1 72 ? -11.105 5.142 25.386 1.00 52.56 72 GLY A C 1
ATOM 521 O O . GLY A 1 72 ? -10.087 5.540 25.944 1.00 52.56 72 GLY A O 1
ATOM 522 N N . GLY A 1 73 ? -12.229 5.849 25.294 1.00 49.09 73 GLY A N 1
ATOM 523 C CA . GLY A 1 73 ? -12.271 7.287 25.502 1.00 49.09 73 GLY A CA 1
ATOM 524 C C . GLY A 1 73 ? -11.661 7.768 26.816 1.00 49.09 73 GLY A C 1
ATOM 525 O O . GLY A 1 73 ? -11.989 7.274 27.885 1.00 49.09 73 GLY A O 1
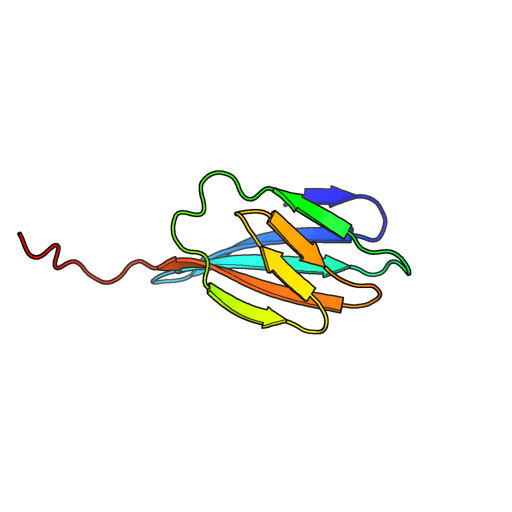ATOM 526 N N . GLU A 1 74 ? -10.874 8.830 26.710 1.00 42.25 74 GLU A N 1
ATOM 527 C CA . GLU A 1 74 ? -10.962 9.972 27.611 1.00 42.25 74 GLU A CA 1
ATOM 528 C C . GLU A 1 74 ? -10.600 11.215 26.793 1.00 42.25 74 GLU A C 1
ATOM 530 O O . GLU A 1 74 ? -9.443 11.607 26.659 1.00 42.25 74 GLU A O 1
ATOM 535 N N . SER A 1 75 ? -11.629 11.830 26.206 1.00 43.44 75 SER A N 1
ATOM 536 C CA . SER A 1 75 ? -11.569 13.240 25.839 1.00 43.44 75 SER A CA 1
ATOM 537 C C . SER A 1 75 ? -11.396 14.013 27.143 1.00 43.44 75 SER A C 1
ATOM 539 O O . SER A 1 75 ? -12.365 14.220 27.871 1.00 43.44 75 SER A O 1
ATOM 541 N N . ARG A 1 76 ? -10.161 14.382 27.486 1.00 43.75 76 ARG A N 1
ATOM 542 C CA . ARG A 1 76 ? -9.929 15.349 28.556 1.00 43.75 76 ARG A CA 1
ATOM 543 C C . ARG A 1 76 ? -10.321 16.728 28.033 1.00 43.75 76 ARG A C 1
ATOM 545 O O . ARG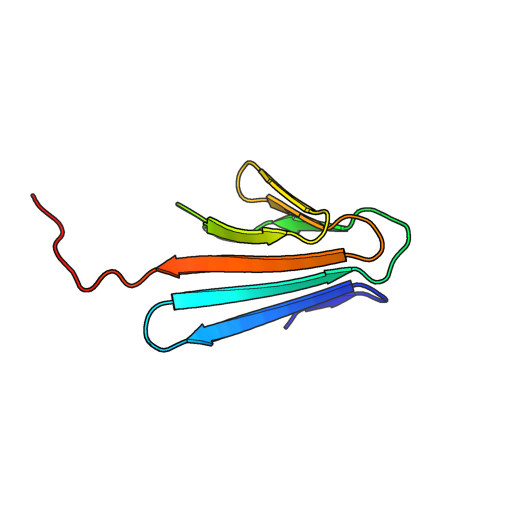 A 1 76 ? -9.815 17.159 27.000 1.00 43.75 76 ARG A O 1
ATOM 552 N N . ALA A 1 77 ? -11.301 17.306 28.725 1.00 41.38 77 ALA A N 1
ATOM 553 C CA . ALA A 1 77 ? -11.778 18.675 28.583 1.00 41.38 77 ALA A CA 1
ATOM 554 C C . ALA A 1 77 ? -10.659 19.707 28.776 1.00 41.38 77 ALA A C 1
ATOM 556 O O . ALA A 1 77 ? -9.667 19.379 29.470 1.00 41.38 77 ALA A O 1
#

pLDDT: mean 83.33, std 14.64, range [41.38, 96.06]

Sequence (77 aa):
MFADGDFGAFTRACPRQKLLVAANCSDSVRAFGLPECGGCNVLMAGGGSVENGRVFCGPYSAMIIELDRQDGGESRA